Protein AF-A0A2G6HCJ6-F1 (afdb_monomer)

Structure (mmCIF, N/CA/C/O backbone):
data_AF-A0A2G6HCJ6-F1
#
_entry.id   AF-A0A2G6HCJ6-F1
#
loop_
_atom_site.group_PDB
_atom_site.id
_atom_site.type_symbol
_atom_site.label_atom_id
_atom_site.label_alt_id
_atom_site.label_comp_id
_atom_site.label_asym_id
_atom_site.label_entity_id
_atom_site.label_seq_id
_atom_site.pdbx_PDB_ins_code
_atom_site.Cartn_x
_atom_site.Cartn_y
_atom_site.Cartn_z
_atom_site.occupancy
_atom_site.B_iso_or_equiv
_atom_site.auth_seq_id
_atom_site.auth_comp_id
_atom_site.auth_asym_id
_atom_site.auth_atom_id
_atom_site.pdbx_PDB_model_num
ATOM 1 N N . MET A 1 1 ? -2.859 25.748 -19.814 1.00 41.84 1 MET A N 1
ATOM 2 C CA . MET A 1 1 ? -3.243 24.633 -20.708 1.00 41.84 1 MET A CA 1
ATOM 3 C C . MET A 1 1 ? -2.342 23.456 -20.369 1.00 41.84 1 MET A C 1
ATOM 5 O O . MET A 1 1 ? -1.152 23.548 -20.615 1.00 41.84 1 MET A O 1
ATOM 9 N N . SER A 1 2 ? -2.864 22.440 -19.676 1.00 38.97 2 SER A N 1
ATOM 10 C CA . SER A 1 2 ? -2.071 21.334 -19.119 1.00 38.97 2 SER A CA 1
ATOM 11 C C . SER A 1 2 ? -2.512 20.029 -19.777 1.00 38.97 2 SER A C 1
ATOM 13 O O . SER A 1 2 ? -3.641 19.579 -19.578 1.00 38.97 2 SER A O 1
ATOM 15 N N . THR A 1 3 ? -1.658 19.479 -20.637 1.00 40.84 3 THR A N 1
ATOM 16 C CA . THR A 1 3 ? -1.938 18.277 -21.428 1.00 40.84 3 THR A CA 1
ATOM 17 C C . THR A 1 3 ? -1.788 17.041 -20.545 1.00 40.84 3 THR A C 1
ATOM 19 O O . THR A 1 3 ? -0.680 16.650 -20.192 1.00 40.84 3 THR A O 1
ATOM 22 N N . ARG A 1 4 ? -2.911 16.408 -20.188 1.00 44.50 4 ARG A N 1
ATOM 23 C CA . ARG A 1 4 ? -2.920 15.058 -19.610 1.00 44.50 4 ARG A CA 1
ATOM 24 C C . ARG A 1 4 ? -2.730 14.047 -20.738 1.00 44.50 4 ARG A C 1
ATOM 26 O O . ARG A 1 4 ? -3.636 13.848 -21.540 1.00 44.50 4 ARG A O 1
ATOM 33 N N . ILE A 1 5 ? -1.563 13.412 -20.790 1.00 47.22 5 ILE A N 1
ATOM 34 C CA . ILE A 1 5 ? -1.310 12.273 -21.678 1.00 47.22 5 ILE A CA 1
ATOM 35 C C . ILE A 1 5 ? -1.944 11.039 -21.032 1.00 47.22 5 ILE A C 1
ATOM 37 O O . ILE A 1 5 ? -1.495 10.551 -19.996 1.00 47.22 5 ILE A O 1
ATOM 41 N N . GLY A 1 6 ? -3.052 10.593 -21.620 1.00 42.75 6 GLY A N 1
ATOM 42 C CA . GLY A 1 6 ? -3.755 9.378 -21.243 1.00 42.75 6 GLY A CA 1
ATOM 43 C C . GLY A 1 6 ? -3.097 8.127 -21.827 1.00 42.75 6 GLY A C 1
ATOM 44 O O . GLY A 1 6 ? -2.847 8.057 -23.021 1.00 42.75 6 GLY A O 1
ATOM 45 N N . GLN A 1 7 ? -2.874 7.162 -20.935 1.00 44.69 7 GLN A N 1
ATOM 46 C CA . GLN A 1 7 ? -2.924 5.703 -21.093 1.00 44.69 7 GLN A CA 1
ATOM 47 C C . GLN A 1 7 ? -2.285 5.008 -22.309 1.00 44.69 7 GLN A C 1
ATOM 49 O O . GLN A 1 7 ? -2.772 5.076 -23.430 1.00 44.69 7 GLN A O 1
ATOM 54 N N . ALA A 1 8 ? -1.369 4.091 -21.988 1.00 35.66 8 ALA A N 1
ATOM 55 C CA . ALA A 1 8 ? -1.298 2.774 -22.614 1.00 35.66 8 ALA A CA 1
ATOM 56 C C . ALA A 1 8 ? -0.875 1.752 -21.543 1.00 35.66 8 ALA A C 1
ATOM 58 O O . ALA A 1 8 ? 0.294 1.681 -21.175 1.00 35.66 8 ALA A O 1
ATOM 59 N N . ILE A 1 9 ? -1.825 0.989 -20.990 1.00 49.12 9 ILE A N 1
ATOM 60 C CA . ILE A 1 9 ? -1.510 -0.152 -20.117 1.00 49.12 9 ILE A CA 1
ATOM 61 C C . ILE A 1 9 ? -1.734 -1.421 -20.935 1.00 49.12 9 ILE A C 1
ATOM 63 O O . ILE A 1 9 ? -2.826 -1.990 -20.952 1.00 49.12 9 ILE A O 1
ATOM 67 N N . SER A 1 10 ? -0.689 -1.854 -21.634 1.00 37.56 10 SER A N 1
ATOM 68 C CA . SER A 1 10 ? -0.650 -3.161 -22.286 1.00 37.56 10 SER A CA 1
ATOM 69 C C . SER A 1 10 ? -0.659 -4.251 -21.215 1.00 37.56 10 SER A C 1
ATOM 71 O O . SER A 1 10 ? 0.345 -4.499 -20.552 1.00 37.56 10 SER A O 1
ATOM 73 N N . ARG A 1 11 ? -1.805 -4.911 -21.019 1.00 44.88 11 ARG A N 1
ATOM 74 C CA . ARG A 1 11 ? -1.889 -6.151 -20.236 1.00 44.88 11 ARG A CA 1
ATOM 75 C C . ARG A 1 11 ? -1.466 -7.322 -21.119 1.00 44.88 11 ARG A C 1
ATOM 77 O O . ARG A 1 11 ? -2.311 -7.964 -21.733 1.00 44.88 11 ARG A O 1
ATOM 84 N N . THR A 1 12 ? -0.175 -7.626 -21.173 1.00 43.38 12 THR A N 1
ATOM 85 C CA . THR A 1 12 ? 0.288 -8.923 -21.686 1.00 43.38 12 THR A CA 1
ATOM 86 C C . THR A 1 12 ? 0.230 -9.948 -20.561 1.00 43.38 12 THR A C 1
ATOM 88 O O . THR A 1 12 ? 0.986 -9.891 -19.590 1.00 43.38 12 THR A O 1
ATOM 91 N N . ARG A 1 13 ? -0.726 -10.871 -20.679 1.00 44.88 13 ARG A N 1
ATOM 92 C CA . ARG A 1 13 ? -0.821 -12.074 -19.856 1.00 44.88 13 ARG A CA 1
ATOM 93 C C . ARG A 1 13 ? 0.102 -13.130 -20.474 1.00 44.88 13 ARG A C 1
ATOM 95 O O . ARG A 1 13 ? -0.283 -13.726 -21.472 1.00 44.88 13 ARG A O 1
ATOM 102 N N . SER A 1 14 ? 1.295 -13.328 -19.916 1.00 43.66 14 SER A N 1
ATOM 103 C CA . SER A 1 14 ? 2.222 -14.394 -20.329 1.00 43.66 14 SER A CA 1
ATOM 104 C C . SER A 1 14 ? 2.316 -15.443 -19.237 1.00 43.66 14 SER A C 1
ATOM 106 O O . SER A 1 14 ? 3.090 -15.312 -18.299 1.00 43.66 14 SER A O 1
ATOM 108 N N . ASP A 1 15 ? 1.510 -16.487 -19.372 1.00 55.56 15 ASP A N 1
ATOM 109 C CA . ASP A 1 15 ? 1.781 -17.775 -18.739 1.00 55.56 15 ASP A CA 1
ATOM 110 C C . ASP A 1 15 ? 3.175 -18.252 -19.215 1.00 55.56 15 ASP A C 1
ATOM 112 O O . ASP A 1 15 ? 3.452 -18.153 -20.409 1.00 55.56 15 ASP A O 1
ATOM 116 N N . SER A 1 16 ? 4.054 -18.698 -18.304 1.00 50.25 16 SER A N 1
ATOM 117 C CA . SER A 1 16 ? 5.521 -18.916 -18.446 1.00 50.25 16 SER A CA 1
ATOM 118 C C . SER A 1 16 ? 6.433 -17.662 -18.367 1.00 50.25 16 SER A C 1
ATOM 120 O O . SER A 1 16 ? 6.375 -16.752 -19.186 1.00 50.25 16 SER A O 1
ATOM 122 N N . GLY A 1 17 ? 7.313 -17.617 -17.351 1.00 43.72 17 GLY A N 1
ATOM 123 C CA . GLY A 1 17 ? 8.387 -16.613 -17.238 1.00 43.72 17 GLY A CA 1
ATOM 124 C C . GLY A 1 17 ? 7.950 -15.194 -16.843 1.00 43.72 17 GLY A C 1
ATOM 125 O O . GLY A 1 17 ? 8.363 -14.223 -17.475 1.00 43.72 17 GLY A O 1
ATOM 126 N N . TYR A 1 18 ? 7.127 -15.033 -15.802 1.00 47.31 18 TYR A N 1
ATOM 127 C CA . TYR A 1 18 ? 6.679 -13.704 -15.366 1.00 47.31 18 TYR A CA 1
ATOM 128 C C . TYR A 1 18 ? 7.836 -12.864 -14.801 1.00 47.31 18 TYR A C 1
ATOM 130 O O . TYR A 1 18 ? 8.205 -12.978 -13.632 1.00 47.31 18 TYR A O 1
ATOM 138 N N . ARG A 1 19 ? 8.371 -11.960 -15.629 1.00 56.25 19 ARG A N 1
ATOM 139 C CA . ARG A 1 19 ? 9.194 -10.836 -15.177 1.00 56.25 19 ARG A CA 1
ATOM 140 C C . ARG A 1 19 ? 8.303 -9.91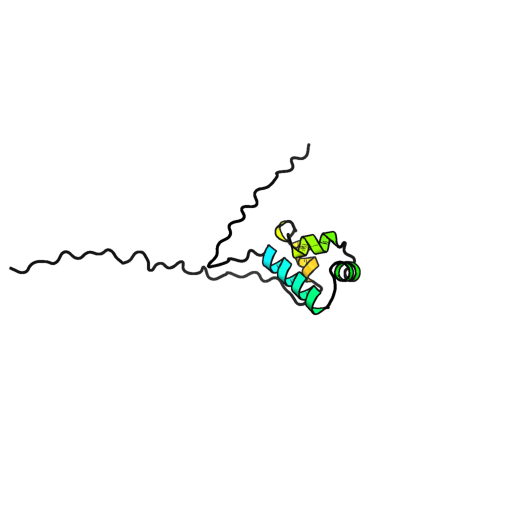2 -14.352 1.00 56.25 19 ARG A C 1
ATOM 142 O O . ARG A 1 19 ? 7.533 -9.128 -14.902 1.00 56.25 19 ARG A O 1
ATOM 149 N N . LEU A 1 20 ? 8.372 -10.043 -13.033 1.00 59.75 20 LEU A N 1
ATOM 150 C CA . LEU A 1 20 ? 7.696 -9.131 -12.122 1.00 59.75 20 LEU A CA 1
ATOM 151 C C . LEU A 1 20 ? 8.306 -7.741 -12.309 1.00 59.75 20 LEU A C 1
ATOM 153 O O . LEU A 1 20 ? 9.524 -7.573 -12.245 1.00 59.75 20 LEU A O 1
ATOM 157 N N . VAL A 1 21 ? 7.467 -6.753 -12.612 1.00 76.69 21 VAL A N 1
ATOM 158 C CA . VAL A 1 21 ? 7.929 -5.369 -12.713 1.00 76.69 21 VAL A CA 1
ATOM 159 C C . VAL A 1 21 ? 7.993 -4.815 -11.290 1.00 76.69 21 VAL A C 1
ATOM 161 O O . VAL A 1 21 ? 7.117 -5.103 -10.475 1.00 76.69 21 VAL A O 1
ATOM 164 N N . LEU A 1 22 ? 9.016 -4.012 -10.990 1.00 82.75 22 LEU A N 1
ATOM 165 C CA . LEU A 1 22 ? 9.261 -3.410 -9.672 1.00 82.75 22 LEU A CA 1
ATOM 166 C C . LEU A 1 22 ? 7.989 -2.872 -8.959 1.00 82.75 22 LEU A C 1
ATOM 168 O O . LEU A 1 22 ? 7.833 -3.139 -7.766 1.00 82.75 22 LEU A O 1
ATOM 172 N N . PRO A 1 23 ? 7.032 -2.199 -9.637 1.00 86.56 23 PRO A N 1
ATOM 173 C CA . PRO A 1 23 ? 5.760 -1.799 -9.032 1.00 86.56 23 PRO A CA 1
ATOM 174 C C . PRO A 1 23 ? 4.960 -2.931 -8.375 1.00 86.56 23 PRO A C 1
ATOM 176 O O . PRO A 1 23 ? 4.404 -2.754 -7.290 1.00 86.56 23 PRO A O 1
ATOM 179 N N . ASP A 1 24 ? 4.914 -4.106 -9.000 1.00 86.19 24 ASP A N 1
ATOM 180 C CA . ASP A 1 24 ? 4.159 -5.247 -8.482 1.00 86.19 24 ASP A CA 1
ATOM 181 C C . ASP A 1 24 ? 4.824 -5.828 -7.228 1.00 86.19 24 ASP A C 1
ATOM 183 O O . ASP A 1 24 ? 4.153 -6.320 -6.318 1.00 86.19 24 ASP A O 1
ATOM 187 N N . GLU A 1 25 ? 6.158 -5.790 -7.171 1.00 89.12 25 GLU A N 1
ATOM 188 C CA . GLU A 1 25 ? 6.931 -6.218 -6.004 1.00 89.12 25 GLU A CA 1
ATOM 189 C C . GLU A 1 25 ? 6.739 -5.273 -4.820 1.00 89.12 25 GLU A C 1
ATOM 191 O O . GLU A 1 25 ? 6.490 -5.744 -3.710 1.00 89.12 25 GLU A O 1
ATOM 196 N N . ILE A 1 26 ? 6.733 -3.960 -5.062 1.00 90.62 26 ILE A N 1
ATOM 197 C CA . ILE A 1 26 ? 6.433 -2.951 -4.036 1.00 90.62 26 ILE A CA 1
ATOM 198 C C . ILE A 1 26 ? 5.030 -3.176 -3.460 1.00 90.62 26 ILE A C 1
ATOM 200 O O . ILE A 1 26 ? 4.861 -3.280 -2.241 1.00 90.62 26 ILE A O 1
ATOM 204 N N . GLY A 1 27 ? 4.021 -3.322 -4.326 1.00 92.81 27 GLY A N 1
ATOM 205 C CA . GLY A 1 27 ? 2.646 -3.564 -3.890 1.00 92.81 27 GLY A CA 1
ATOM 206 C C . GLY A 1 27 ? 2.501 -4.865 -3.095 1.00 92.81 27 GLY A C 1
ATOM 207 O O . GLY A 1 27 ? 1.762 -4.918 -2.106 1.00 92.81 27 GLY A O 1
ATOM 208 N N . ARG A 1 28 ? 3.248 -5.915 -3.469 1.00 92.19 28 ARG A N 1
ATOM 209 C CA . ARG A 1 28 ? 3.323 -7.166 -2.700 1.00 92.19 28 ARG A CA 1
ATOM 210 C C . ARG A 1 28 ? 3.990 -6.979 -1.342 1.00 92.19 28 ARG A C 1
ATOM 212 O O . ARG A 1 28 ? 3.431 -7.466 -0.362 1.00 92.19 28 ARG A O 1
ATOM 219 N N . ALA A 1 29 ? 5.121 -6.281 -1.265 1.00 93.12 29 ALA A N 1
ATOM 220 C CA . ALA A 1 29 ? 5.839 -6.039 -0.015 1.00 93.12 29 ALA A CA 1
ATOM 221 C C . ALA A 1 29 ? 4.961 -5.294 1.003 1.00 93.12 29 ALA A C 1
ATOM 223 O O . ALA A 1 29 ? 4.812 -5.729 2.146 1.00 93.12 29 ALA A O 1
ATOM 224 N N . LEU A 1 30 ? 4.280 -4.228 0.575 1.00 93.50 30 LEU A N 1
ATOM 225 C CA . LEU A 1 30 ? 3.395 -3.452 1.449 1.00 93.50 30 LEU A CA 1
ATOM 226 C C . LEU A 1 30 ? 2.166 -4.252 1.892 1.00 93.50 30 LEU A C 1
ATOM 228 O O . LEU A 1 30 ? 1.800 -4.232 3.069 1.00 93.50 30 LEU A O 1
ATOM 232 N N . ARG A 1 31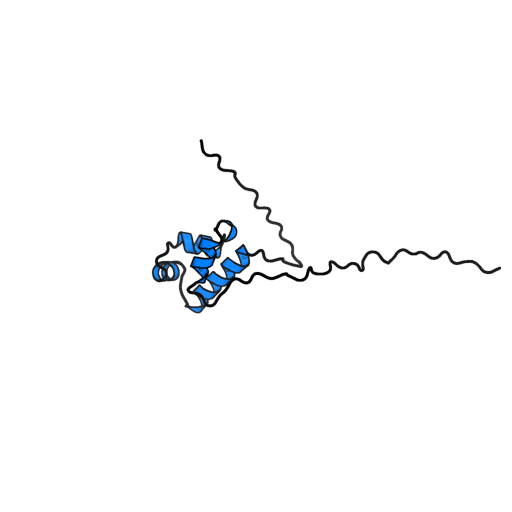 ? 1.568 -5.029 0.981 1.00 95.00 31 ARG A N 1
ATOM 233 C CA . ARG A 1 31 ? 0.457 -5.926 1.319 1.00 95.00 31 ARG A CA 1
ATOM 234 C C . ARG A 1 31 ? 0.889 -7.020 2.295 1.00 95.00 31 ARG A C 1
ATOM 236 O O . ARG A 1 31 ? 0.122 -7.368 3.191 1.00 95.00 31 ARG A O 1
ATOM 243 N N . ALA A 1 32 ? 2.093 -7.565 2.127 1.00 95.12 32 ALA A N 1
ATOM 244 C CA . ALA A 1 32 ? 2.666 -8.548 3.039 1.00 95.12 32 ALA A CA 1
ATOM 245 C C . ALA A 1 32 ? 2.887 -7.937 4.426 1.00 95.12 32 ALA A C 1
ATOM 247 O O . ALA A 1 32 ? 2.436 -8.517 5.408 1.00 95.12 32 ALA A O 1
ATOM 248 N N . HIS A 1 33 ? 3.473 -6.738 4.509 1.00 95.50 33 HIS A N 1
ATOM 249 C CA . HIS A 1 33 ? 3.658 -6.031 5.778 1.00 95.50 33 HIS A CA 1
ATOM 250 C C . HIS A 1 33 ? 2.332 -5.811 6.512 1.00 95.50 33 HIS A C 1
ATOM 252 O O . HIS A 1 33 ? 2.199 -6.163 7.681 1.00 95.50 33 HIS A O 1
ATOM 258 N N . ARG A 1 34 ? 1.316 -5.295 5.814 1.00 96.19 34 ARG A N 1
ATOM 259 C CA . ARG A 1 34 ? -0.007 -5.089 6.407 1.00 96.19 34 ARG A CA 1
ATOM 260 C C . ARG A 1 34 ? -0.620 -6.395 6.921 1.00 96.19 34 ARG A C 1
ATOM 262 O O . ARG A 1 34 ? -1.172 -6.418 8.018 1.00 96.19 34 ARG A O 1
ATOM 269 N N . ARG A 1 35 ? -0.525 -7.476 6.139 1.00 96.12 35 ARG A N 1
ATOM 270 C CA . ARG A 1 35 ? -1.035 -8.802 6.526 1.00 96.12 35 ARG A CA 1
ATOM 271 C C . ARG A 1 35 ? -0.294 -9.384 7.729 1.00 96.12 35 ARG A C 1
ATOM 273 O O . ARG A 1 35 ? -0.949 -9.971 8.579 1.00 96.12 35 ARG A O 1
ATOM 280 N N . LEU A 1 36 ? 1.022 -9.187 7.828 1.00 95.75 36 LEU A N 1
ATOM 281 C CA . LEU A 1 36 ? 1.817 -9.595 8.994 1.00 95.75 36 LEU A CA 1
ATOM 282 C C . LEU A 1 36 ? 1.350 -8.907 10.282 1.00 95.75 36 LEU A C 1
ATOM 284 O O . LEU A 1 36 ? 1.389 -9.510 11.346 1.00 95.75 36 LEU A O 1
ATOM 288 N N . LEU A 1 37 ? 0.872 -7.666 10.180 1.00 95.31 37 LEU A N 1
ATOM 289 C CA . LEU A 1 37 ? 0.310 -6.922 11.309 1.00 95.31 37 LEU A CA 1
ATOM 290 C C . LEU A 1 37 ? -1.161 -7.268 11.602 1.00 95.31 37 LEU A C 1
ATOM 292 O O . LEU A 1 37 ? -1.715 -6.746 12.564 1.00 95.31 37 LEU A O 1
ATOM 296 N N . GLY A 1 38 ? -1.810 -8.093 10.772 1.00 97.31 38 GLY A N 1
ATOM 297 C CA . GLY A 1 38 ? -3.230 -8.428 10.914 1.00 97.31 38 GLY A CA 1
ATOM 298 C C . GLY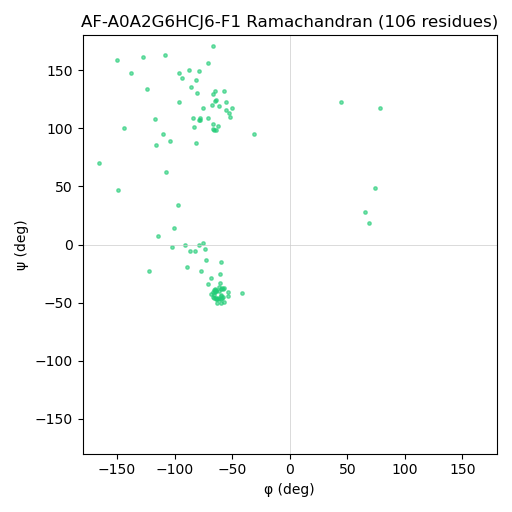 A 1 38 ? -4.190 -7.267 10.632 1.00 97.31 38 GLY A C 1
ATOM 299 O O . GLY A 1 38 ? -5.342 -7.332 11.043 1.00 97.31 38 GLY A O 1
ATOM 300 N N . LEU A 1 39 ? -3.740 -6.211 9.944 1.00 97.00 39 LEU A N 1
ATOM 301 C CA . LEU A 1 39 ? -4.522 -4.984 9.762 1.00 97.00 39 LEU A CA 1
ATOM 302 C C . LEU A 1 39 ? -5.329 -4.984 8.454 1.00 97.00 39 LEU A C 1
ATOM 304 O O . LEU A 1 39 ? -4.860 -5.407 7.385 1.00 97.00 39 LEU A O 1
ATOM 308 N N . SER A 1 40 ? -6.534 -4.423 8.505 1.00 96.44 40 SER A N 1
ATOM 309 C CA . SER A 1 40 ? -7.265 -3.965 7.321 1.00 96.44 40 SER A CA 1
ATOM 310 C C . SER A 1 40 ? -6.550 -2.775 6.663 1.00 96.44 40 SER A C 1
ATOM 312 O O . SER A 1 40 ? -5.574 -2.231 7.187 1.00 96.44 40 SER A O 1
ATOM 314 N N . ARG A 1 41 ? -6.993 -2.368 5.466 1.00 95.62 41 ARG A N 1
ATOM 315 C CA . ARG A 1 41 ? -6.391 -1.211 4.779 1.00 95.62 41 ARG A CA 1
ATOM 316 C C . ARG A 1 41 ? -6.633 0.093 5.527 1.00 95.62 41 ARG A C 1
ATOM 318 O O . ARG A 1 41 ? -5.713 0.898 5.595 1.00 95.62 41 ARG A O 1
ATOM 325 N N . ASP A 1 42 ? -7.825 0.265 6.089 1.00 97.25 42 ASP A N 1
ATOM 326 C CA . ASP A 1 42 ? -8.195 1.466 6.837 1.00 97.25 42 ASP A CA 1
ATOM 327 C C 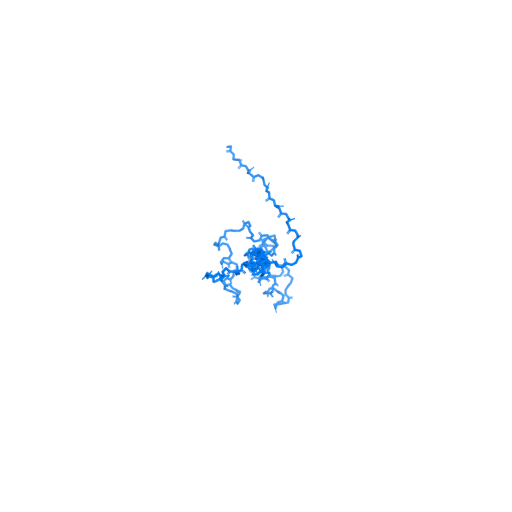. ASP A 1 42 ? -7.383 1.580 8.128 1.00 97.25 42 ASP A C 1
ATOM 329 O O . ASP A 1 42 ? -6.795 2.624 8.400 1.00 97.25 42 ASP A O 1
ATOM 333 N N . GLU A 1 43 ? -7.241 0.485 8.877 1.00 97.50 43 GLU A N 1
ATOM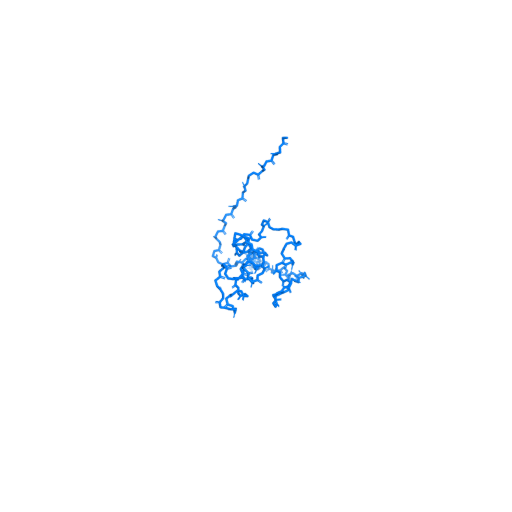 334 C CA . GLU A 1 43 ? -6.421 0.461 10.096 1.00 97.50 43 GLU A CA 1
ATOM 335 C C . GLU A 1 43 ? -4.938 0.687 9.791 1.00 97.50 43 GLU A C 1
ATOM 337 O O . GLU A 1 43 ? -4.246 1.406 10.513 1.00 97.50 43 GLU A O 1
ATOM 342 N N . TYR A 1 44 ? -4.437 0.101 8.701 1.00 96.62 44 TYR A N 1
ATOM 343 C CA . TYR A 1 44 ? -3.062 0.313 8.259 1.00 96.62 44 TYR A CA 1
ATOM 344 C C . TYR A 1 44 ? -2.816 1.765 7.833 1.00 96.62 44 TYR A C 1
ATOM 346 O O . TYR A 1 44 ? -1.779 2.330 8.175 1.00 96.62 44 TYR A O 1
ATOM 354 N N . ALA A 1 45 ? -3.773 2.380 7.132 1.00 96.12 45 ALA A N 1
ATOM 355 C CA . ALA A 1 45 ? -3.725 3.786 6.748 1.00 96.12 45 ALA A CA 1
ATOM 356 C C . ALA A 1 45 ? -3.736 4.698 7.985 1.00 96.12 45 ALA A C 1
ATOM 358 O O . ALA A 1 45 ? -2.836 5.525 8.142 1.00 96.12 45 ALA A O 1
ATOM 359 N N . ALA A 1 46 ? -4.674 4.476 8.910 1.00 96.75 46 ALA A N 1
ATOM 360 C CA . ALA A 1 46 ? -4.786 5.227 10.158 1.00 96.75 46 ALA A CA 1
ATOM 361 C C . ALA A 1 46 ? -3.505 5.134 11.000 1.00 96.75 46 ALA A C 1
ATOM 363 O O . ALA A 1 46 ? -2.976 6.153 11.441 1.00 96.75 46 ALA 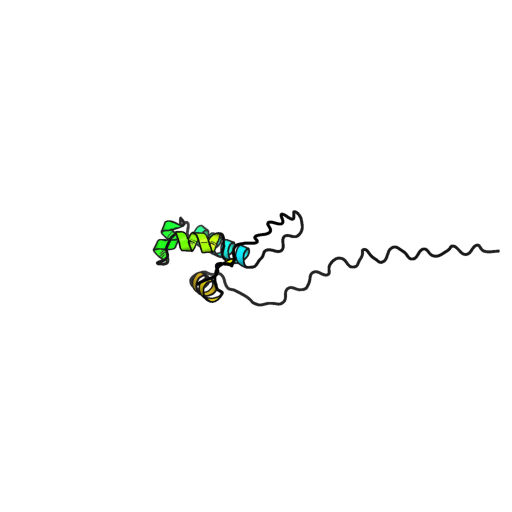A O 1
ATOM 364 N N . ARG A 1 47 ? -2.936 3.929 11.145 1.00 95.00 47 ARG A N 1
ATOM 365 C CA . ARG A 1 47 ? -1.679 3.705 11.878 1.00 95.00 47 ARG A CA 1
ATOM 366 C C . ARG A 1 47 ? -0.487 4.459 11.280 1.00 95.00 47 ARG A C 1
ATOM 368 O O . ARG A 1 47 ? 0.484 4.722 11.983 1.00 95.00 47 ARG A O 1
ATOM 375 N N . ARG A 1 48 ? -0.537 4.773 9.986 1.00 92.25 48 ARG A N 1
ATOM 376 C CA . ARG A 1 48 ? 0.540 5.438 9.239 1.00 92.25 48 ARG A CA 1
ATOM 377 C C . ARG A 1 48 ? 0.271 6.925 8.997 1.00 92.25 48 ARG A C 1
ATOM 379 O O . ARG A 1 48 ? 1.120 7.586 8.411 1.00 92.25 48 ARG A O 1
ATOM 386 N N . GLY A 1 49 ? -0.882 7.448 9.425 1.00 94.38 49 GLY A N 1
ATOM 387 C CA . GLY A 1 49 ? -1.299 8.818 9.115 1.00 94.38 49 GLY A CA 1
ATOM 388 C C . GLY A 1 49 ? -1.565 9.041 7.622 1.00 94.38 49 GLY A C 1
ATOM 389 O O . GLY A 1 49 ? -1.367 10.140 7.112 1.00 94.38 49 GLY A O 1
ATOM 390 N N . TRP A 1 50 ? -1.960 7.993 6.898 1.00 94.62 50 TRP A N 1
ATOM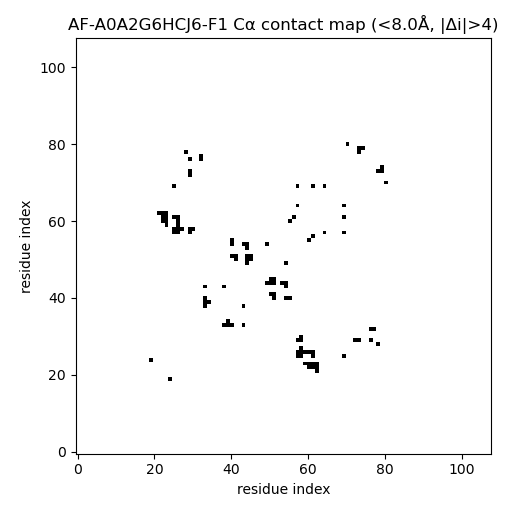 391 C CA . TRP A 1 50 ? -2.225 8.030 5.461 1.00 94.62 50 TRP A CA 1
ATOM 392 C C . TRP A 1 50 ? -3.719 7.926 5.168 1.00 94.62 50 TRP A C 1
ATOM 394 O O . TRP A 1 50 ? -4.503 7.466 5.995 1.00 94.62 50 TRP A O 1
ATOM 404 N N . SER A 1 51 ? -4.116 8.295 3.950 1.00 95.25 51 SER A N 1
ATOM 405 C CA . SER A 1 51 ? -5.457 7.989 3.455 1.00 95.25 51 SER A CA 1
ATOM 406 C C . SER A 1 51 ? -5.544 6.534 2.980 1.00 95.25 51 SER A C 1
ATOM 408 O O . SER A 1 51 ? -4.581 5.970 2.453 1.00 95.25 51 SER A O 1
ATOM 410 N N . THR A 1 52 ? -6.721 5.916 3.093 1.00 95.69 52 THR A N 1
ATOM 411 C CA . THR A 1 52 ? -6.948 4.566 2.551 1.00 95.69 52 THR A CA 1
ATOM 412 C C . THR A 1 52 ? -6.717 4.516 1.041 1.00 95.69 52 THR A C 1
ATOM 414 O O . THR A 1 52 ? -6.140 3.555 0.533 1.00 95.69 52 THR A O 1
ATOM 417 N N . ALA A 1 53 ? -7.114 5.567 0.315 1.00 93.56 53 ALA A N 1
ATOM 418 C CA . ALA A 1 53 ? -6.885 5.678 -1.125 1.00 93.56 53 ALA A CA 1
ATOM 419 C C . ALA A 1 53 ? -5.390 5.590 -1.472 1.00 93.56 53 ALA A C 1
ATOM 421 O O . ALA A 1 53 ? -5.018 4.925 -2.440 1.00 93.56 53 ALA A O 1
ATOM 422 N N . TRP A 1 54 ? -4.531 6.186 -0.641 1.00 91.94 54 TRP A N 1
ATOM 423 C CA . TRP A 1 54 ? -3.086 6.094 -0.797 1.00 91.94 54 TRP A CA 1
ATOM 424 C C . TRP A 1 54 ? -2.561 4.671 -0.588 1.00 91.94 54 TRP A C 1
ATOM 426 O O . TRP A 1 54 ? -1.788 4.170 -1.401 1.00 91.94 54 TRP A O 1
ATOM 436 N N . VAL A 1 55 ? -3.046 3.966 0.439 1.00 93.62 55 VAL A N 1
ATOM 437 C CA . VAL A 1 55 ? -2.700 2.550 0.666 1.00 93.62 55 VAL A CA 1
ATOM 438 C C . VAL A 1 55 ? -3.145 1.674 -0.507 1.00 93.62 55 VAL A C 1
ATOM 440 O O . VAL A 1 55 ? -2.410 0.783 -0.928 1.00 93.62 55 VAL A O 1
ATOM 443 N N . VAL A 1 56 ? -4.326 1.930 -1.073 1.00 93.62 56 VAL A N 1
ATOM 444 C CA . VAL A 1 56 ? -4.804 1.211 -2.262 1.00 93.62 56 VAL A CA 1
ATOM 445 C C . VAL A 1 56 ? -3.895 1.479 -3.460 1.00 93.62 56 VAL A C 1
ATOM 447 O O . VAL A 1 56 ? -3.493 0.520 -4.122 1.00 93.62 56 VAL A O 1
ATOM 450 N N . ALA A 1 57 ? -3.528 2.736 -3.719 1.00 90.12 57 ALA A N 1
ATOM 451 C CA . ALA A 1 57 ? -2.611 3.094 -4.800 1.00 90.12 57 ALA A CA 1
ATOM 452 C C . ALA A 1 57 ? -1.252 2.394 -4.641 1.00 90.12 57 ALA A C 1
ATOM 454 O O . ALA A 1 57 ? -0.781 1.756 -5.578 1.00 90.12 57 ALA A O 1
ATOM 455 N N . LEU A 1 58 ? -0.686 2.401 -3.434 1.00 89.69 58 LEU A N 1
ATOM 456 C CA . LEU A 1 58 ? 0.552 1.694 -3.102 1.00 89.69 58 LEU A CA 1
ATOM 457 C C . LEU A 1 58 ? 0.455 0.176 -3.322 1.00 89.69 58 LEU A C 1
ATOM 459 O O . LEU A 1 58 ? 1.371 -0.436 -3.863 1.00 89.69 58 LEU A O 1
ATOM 463 N N . GLU A 1 59 ? -0.650 -0.454 -2.918 1.00 91.56 59 GLU A N 1
ATOM 464 C CA . GLU A 1 59 ? -0.813 -1.906 -3.042 1.00 91.56 59 GLU A CA 1
ATOM 465 C C . GLU A 1 59 ? -1.155 -2.385 -4.458 1.00 91.56 59 GLU A C 1
ATOM 467 O O . GLU A 1 59 ? -0.996 -3.577 -4.735 1.00 91.56 59 GLU A O 1
ATOM 472 N N . THR A 1 60 ? -1.711 -1.528 -5.316 1.00 87.75 60 THR A N 1
ATOM 473 C CA . THR A 1 60 ? -2.298 -1.947 -6.605 1.00 87.75 60 THR A CA 1
ATOM 474 C C . THR A 1 60 ? -1.689 -1.266 -7.820 1.00 87.75 60 THR A C 1
ATOM 476 O O . THR A 1 60 ? -1.775 -1.815 -8.914 1.00 87.75 60 THR A O 1
ATOM 479 N N . ASN A 1 61 ? -1.083 -0.093 -7.647 1.00 84.50 61 ASN A N 1
ATOM 480 C CA . ASN A 1 61 ? -0.602 0.739 -8.740 1.00 84.50 61 ASN A CA 1
ATOM 481 C C . ASN A 1 61 ? 0.633 1.562 -8.337 1.00 84.50 61 ASN A C 1
ATOM 483 O O . ASN A 1 61 ? 0.719 2.760 -8.609 1.00 84.50 61 ASN A O 1
ATOM 487 N N . ALA A 1 62 ? 1.615 0.912 -7.705 1.00 82.88 62 ALA A N 1
ATOM 488 C CA . ALA A 1 62 ? 2.853 1.570 -7.283 1.00 82.88 62 ALA A CA 1
ATOM 489 C C . ALA A 1 62 ? 3.652 2.182 -8.454 1.00 82.88 62 ALA A C 1
ATOM 491 O O . ALA A 1 62 ? 4.532 3.001 -8.232 1.00 82.88 62 ALA A O 1
ATOM 492 N N . GLY A 1 63 ? 3.345 1.815 -9.704 1.00 81.88 63 GLY A N 1
ATOM 493 C CA . GLY A 1 63 ? 4.036 2.310 -10.898 1.00 81.88 63 GLY A CA 1
ATOM 494 C C . GLY A 1 63 ? 3.706 3.759 -11.253 1.00 81.88 63 GLY A C 1
ATOM 495 O O . GLY A 1 63 ? 4.405 4.347 -12.068 1.00 81.88 63 GLY A O 1
ATOM 496 N N . GLN A 1 64 ? 2.666 4.333 -10.645 1.00 83.50 64 GLN A N 1
ATOM 497 C CA . GLN A 1 64 ? 2.341 5.758 -10.765 1.00 83.50 64 GLN A CA 1
ATOM 498 C C . GLN A 1 64 ? 2.998 6.610 -9.673 1.00 83.50 64 GLN A C 1
ATOM 500 O O . GLN A 1 64 ? 2.780 7.817 -9.631 1.00 83.50 64 GLN A O 1
ATOM 505 N N . LEU A 1 65 ? 3.761 5.986 -8.772 1.00 81.19 65 LEU A N 1
ATOM 506 C CA . LEU A 1 65 ? 4.403 6.660 -7.655 1.00 81.19 65 LEU A CA 1
ATOM 507 C C . LEU A 1 65 ? 5.846 7.006 -7.994 1.00 81.19 65 LEU A C 1
ATOM 509 O O . LEU A 1 65 ? 6.545 6.284 -8.706 1.00 81.19 65 LEU A O 1
ATOM 513 N N . THR A 1 66 ? 6.306 8.113 -7.436 1.00 88.00 66 THR A N 1
ATOM 514 C CA . THR A 1 66 ? 7.707 8.508 -7.488 1.00 88.00 66 THR A CA 1
ATOM 515 C C . THR A 1 66 ? 8.558 7.593 -6.607 1.00 88.00 66 THR A C 1
ATOM 517 O O . THR A 1 66 ? 8.090 7.012 -5.624 1.00 88.00 66 THR A O 1
ATOM 520 N N . LEU A 1 67 ? 9.856 7.499 -6.913 1.00 86.19 67 LEU A N 1
ATOM 521 C CA . LEU A 1 67 ? 10.800 6.743 -6.084 1.00 86.19 67 LEU A CA 1
ATOM 522 C C . LEU A 1 67 ? 10.812 7.240 -4.628 1.00 86.19 67 LEU A C 1
ATOM 524 O O . LEU A 1 67 ? 10.897 6.431 -3.709 1.00 86.19 67 LEU A O 1
ATOM 528 N N . VAL A 1 68 ? 10.679 8.552 -4.416 1.00 88.56 68 VAL A N 1
ATOM 529 C CA . VAL A 1 68 ? 10.637 9.168 -3.080 1.00 88.56 68 VAL A CA 1
ATOM 530 C C . VAL A 1 68 ? 9.436 8.661 -2.280 1.00 88.56 68 VAL A C 1
ATOM 532 O O . VAL A 1 68 ? 9.591 8.254 -1.131 1.00 88.56 68 VAL A O 1
ATOM 535 N N . GLU A 1 69 ? 8.253 8.619 -2.892 1.00 89.31 69 GLU A N 1
ATOM 536 C CA . GLU A 1 69 ? 7.033 8.108 -2.256 1.00 89.31 69 GLU A CA 1
ATOM 537 C C . GLU A 1 69 ? 7.142 6.618 -1.919 1.00 89.31 69 GLU A C 1
ATOM 539 O O . GLU A 1 69 ? 6.729 6.191 -0.840 1.00 89.31 69 GLU A O 1
ATOM 544 N N . VAL A 1 70 ? 7.744 5.827 -2.812 1.00 88.69 70 VAL A N 1
ATOM 545 C CA . VAL A 1 70 ? 7.999 4.402 -2.567 1.00 88.69 70 VAL A CA 1
ATOM 546 C C . VAL A 1 70 ? 8.973 4.213 -1.404 1.00 88.69 70 VAL A C 1
ATOM 548 O O . VAL A 1 70 ? 8.719 3.395 -0.520 1.00 88.69 70 VAL A O 1
ATOM 551 N N . MET A 1 71 ? 10.075 4.964 -1.374 1.00 90.50 71 MET A N 1
ATOM 552 C CA . MET A 1 71 ? 11.054 4.888 -0.288 1.00 90.50 71 MET A CA 1
ATOM 553 C C . MET A 1 71 ? 10.427 5.261 1.058 1.00 90.50 71 MET A C 1
ATOM 555 O O . MET A 1 71 ? 10.558 4.497 2.015 1.00 90.50 71 MET A O 1
ATOM 559 N N . ALA A 1 72 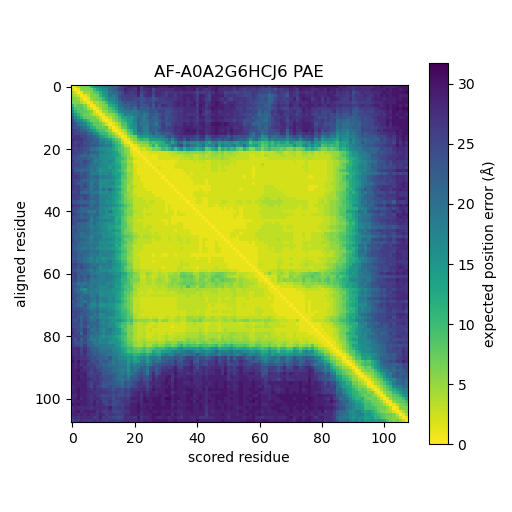? 9.673 6.362 1.111 1.00 90.31 72 ALA A N 1
ATOM 560 C CA . ALA A 1 72 ? 8.934 6.772 2.305 1.00 90.31 72 ALA A CA 1
ATOM 561 C C . ALA A 1 72 ? 7.924 5.698 2.748 1.00 90.31 72 ALA A C 1
ATOM 563 O O . ALA A 1 72 ? 7.751 5.426 3.938 1.00 90.31 72 ALA A O 1
ATOM 564 N N . ALA A 1 73 ? 7.276 5.018 1.796 1.00 90.44 73 ALA A N 1
ATOM 565 C CA . ALA A 1 73 ? 6.350 3.942 2.116 1.00 90.44 73 ALA A CA 1
ATOM 566 C C . ALA A 1 73 ? 7.041 2.696 2.704 1.00 90.44 73 ALA A C 1
ATOM 568 O O . ALA A 1 73 ? 6.430 1.976 3.499 1.00 90.44 73 ALA A O 1
ATOM 569 N N . LEU A 1 74 ? 8.300 2.437 2.351 1.00 92.19 74 LEU A N 1
ATOM 570 C CA . LEU A 1 74 ? 9.058 1.274 2.821 1.00 92.19 74 LEU A CA 1
ATOM 571 C C . LEU A 1 74 ? 9.820 1.516 4.129 1.00 92.19 74 LEU A C 1
ATOM 573 O O . LEU A 1 74 ? 10.135 0.546 4.816 1.00 92.19 74 LEU A O 1
ATOM 577 N N . GLU A 1 75 ? 10.070 2.771 4.503 1.00 91.00 75 GLU A N 1
ATOM 578 C CA . GLU A 1 75 ? 10.920 3.160 5.638 1.00 91.00 75 GLU A CA 1
ATOM 579 C C . GLU A 1 75 ? 10.526 2.487 6.963 1.00 91.00 75 GLU A C 1
ATOM 581 O O . GLU A 1 75 ? 11.362 1.923 7.668 1.00 91.00 75 GLU A O 1
ATOM 586 N N . SER A 1 76 ? 9.229 2.445 7.261 1.00 87.31 76 SER A N 1
ATOM 587 C CA . SER A 1 76 ? 8.671 1.807 8.463 1.00 87.31 76 SER A CA 1
ATOM 588 C C . SER A 1 76 ? 8.172 0.384 8.198 1.00 87.31 76 SER A C 1
ATOM 590 O O . SER A 1 76 ? 7.155 -0.056 8.738 1.00 87.31 76 SER A O 1
ATOM 592 N N . THR A 1 77 ? 8.851 -0.330 7.306 1.00 92.69 77 THR A N 1
ATOM 593 C CA . THR A 1 77 ? 8.620 -1.749 7.019 1.00 92.69 77 THR A CA 1
ATOM 594 C C . THR A 1 77 ? 9.948 -2.506 7.120 1.00 92.69 77 THR A C 1
ATOM 596 O O . THR A 1 77 ? 11.013 -1.886 7.039 1.00 92.69 77 THR A O 1
ATOM 599 N N . PRO A 1 78 ? 9.935 -3.840 7.268 1.00 92.44 78 PRO A N 1
ATOM 600 C CA . PRO A 1 78 ?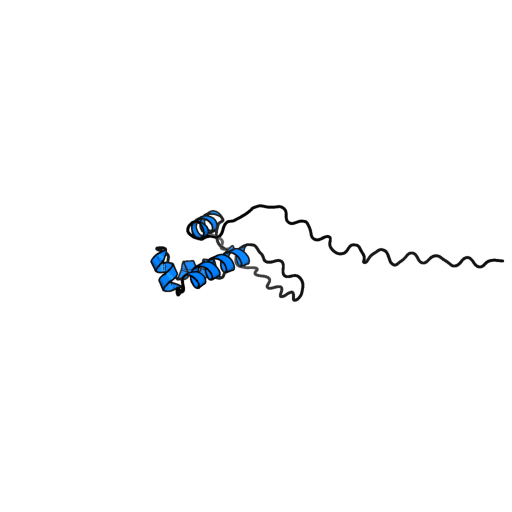 11.162 -4.636 7.211 1.00 92.44 78 PRO A CA 1
ATOM 601 C C . PRO A 1 78 ? 11.726 -4.776 5.784 1.00 92.44 78 PRO A C 1
ATOM 603 O O . PRO A 1 78 ? 12.789 -5.362 5.603 1.00 92.44 78 PRO A O 1
ATOM 606 N N . PHE A 1 79 ? 11.036 -4.262 4.763 1.00 92.00 79 PHE A N 1
ATOM 607 C CA . PHE A 1 79 ? 11.454 -4.369 3.368 1.00 92.00 79 PHE A CA 1
ATOM 608 C C . PHE A 1 79 ? 12.397 -3.224 2.976 1.00 92.00 79 PHE A C 1
ATOM 610 O O . PHE A 1 79 ? 12.338 -2.117 3.518 1.00 92.00 79 PHE A O 1
ATOM 617 N N . ARG A 1 80 ? 13.295 -3.495 2.025 1.00 89.25 80 ARG A N 1
ATOM 618 C CA . ARG A 1 80 ? 14.295 -2.548 1.515 1.00 89.25 80 ARG A CA 1
ATOM 619 C C . ARG A 1 80 ? 14.389 -2.668 -0.003 1.00 89.25 80 ARG A C 1
ATOM 621 O O . ARG A 1 80 ? 14.209 -3.757 -0.543 1.00 89.25 80 ARG A O 1
ATOM 628 N N . LEU A 1 81 ? 14.675 -1.553 -0.672 1.00 88.00 81 LEU A N 1
ATOM 629 C CA . LEU A 1 81 ? 15.014 -1.550 -2.093 1.00 88.00 81 LEU A CA 1
ATOM 630 C C . LEU A 1 81 ? 16.506 -1.814 -2.256 1.00 88.00 81 LEU A C 1
ATOM 632 O O . LEU A 1 81 ? 17.324 -1.206 -1.567 1.00 88.00 81 LEU A O 1
ATOM 636 N N . TYR A 1 82 ? 16.840 -2.677 -3.207 1.00 84.31 82 TYR A N 1
ATOM 637 C CA . TYR A 1 82 ? 18.210 -2.939 -3.619 1.00 84.31 82 TYR A CA 1
ATOM 638 C C . TYR A 1 82 ? 18.333 -2.687 -5.115 1.00 84.31 82 TYR A C 1
ATOM 640 O O . TYR A 1 82 ? 17.501 -3.142 -5.899 1.00 84.31 82 TYR A O 1
ATOM 648 N N . LEU A 1 83 ? 19.381 -1.965 -5.503 1.00 81.50 83 LEU A N 1
ATOM 649 C CA . LEU A 1 83 ? 19.772 -1.823 -6.897 1.00 81.50 83 LEU A CA 1
ATOM 650 C C . LEU A 1 83 ? 20.858 -2.857 -7.186 1.00 81.50 83 LEU A C 1
ATOM 652 O O . LEU A 1 83 ? 21.896 -2.870 -6.529 1.00 81.50 83 LEU A O 1
ATOM 656 N N . GLY A 1 84 ? 20.615 -3.717 -8.165 1.00 80.25 84 GLY A N 1
ATOM 657 C CA . GLY A 1 84 ? 21.571 -4.730 -8.589 1.00 80.25 84 GLY A CA 1
ATOM 658 C C . GLY A 1 84 ? 21.406 -5.046 -10.065 1.00 80.25 84 GLY A C 1
ATOM 659 O O . GLY A 1 84 ? 20.353 -4.800 -10.656 1.00 80.25 84 GLY A O 1
ATOM 660 N N . SER A 1 85 ? 22.454 -5.594 -10.670 1.00 76.88 85 SER A N 1
ATOM 661 C CA . SER A 1 85 ? 22.344 -6.215 -11.981 1.00 76.88 85 SER A CA 1
ATOM 662 C C . SER A 1 85 ? 21.652 -7.564 -11.815 1.00 76.88 85 SER A C 1
ATOM 664 O O . SER A 1 85 ? 22.161 -8.470 -11.156 1.00 76.88 85 SER A O 1
ATOM 666 N N . ALA A 1 86 ? 20.478 -7.717 -12.424 1.00 66.75 86 ALA A N 1
ATOM 667 C CA . ALA A 1 86 ? 19.985 -9.059 -12.687 1.00 66.75 86 ALA A CA 1
ATOM 668 C C . ALA A 1 86 ? 20.938 -9.684 -13.717 1.00 66.75 86 ALA A C 1
ATOM 670 O O . ALA A 1 86 ? 21.195 -9.035 -14.739 1.00 66.75 86 ALA A O 1
ATOM 671 N N . PRO A 1 87 ? 21.473 -10.900 -13.495 1.00 59.97 87 PRO A N 1
ATOM 672 C CA . PRO A 1 87 ? 22.110 -11.614 -14.585 1.00 59.97 87 PRO A CA 1
ATOM 673 C C . PRO A 1 87 ? 21.064 -11.714 -15.691 1.00 59.97 87 PRO A C 1
ATOM 675 O O . PRO A 1 87 ? 19.945 -12.180 -15.460 1.00 59.97 87 PRO A O 1
ATOM 678 N N . SER A 1 88 ? 21.392 -11.196 -16.874 1.00 58.22 88 SER A N 1
ATOM 679 C CA . SER A 1 88 ? 20.583 -11.435 -18.059 1.00 58.22 88 SER A CA 1
ATOM 680 C C . SER A 1 88 ? 20.429 -12.944 -18.157 1.00 58.22 88 SER A C 1
ATOM 682 O O . SER A 1 88 ? 21.430 -13.641 -18.328 1.00 58.22 88 SER A O 1
ATOM 684 N N . CYS A 1 89 ? 19.207 -13.446 -17.972 1.00 51.78 89 CYS A N 1
ATOM 685 C CA . CYS A 1 89 ? 18.898 -14.834 -18.269 1.00 51.78 89 CYS A CA 1
ATOM 686 C C . CYS A 1 89 ? 19.432 -15.071 -19.687 1.00 51.78 89 CYS A C 1
ATOM 688 O O . CYS A 1 89 ? 19.016 -14.326 -20.583 1.00 51.78 89 CYS A O 1
ATOM 690 N N . PRO A 1 90 ? 20.410 -15.972 -19.896 1.00 52.59 90 PRO A N 1
ATOM 691 C CA . PRO A 1 90 ? 20.853 -16.278 -21.240 1.00 52.59 90 PRO A CA 1
ATOM 692 C C . PRO A 1 90 ? 19.625 -16.859 -21.933 1.00 52.59 90 PRO A C 1
ATOM 694 O O . PRO A 1 90 ? 19.210 -17.977 -21.641 1.00 52.59 90 PRO A O 1
ATOM 697 N N . ALA A 1 91 ? 18.968 -16.046 -22.761 1.00 56.75 91 ALA A N 1
ATOM 698 C CA . ALA A 1 91 ? 17.890 -16.510 -23.609 1.00 56.75 91 ALA A CA 1
ATOM 699 C C . ALA A 1 91 ? 18.481 -17.663 -24.411 1.00 56.75 91 ALA A C 1
ATOM 701 O O . ALA A 1 91 ? 19.460 -17.437 -25.116 1.00 56.75 91 ALA A O 1
ATOM 702 N N . SER A 1 92 ? 17.958 -18.873 -24.206 1.00 55.31 92 SER A N 1
ATOM 703 C CA . SER A 1 92 ? 18.411 -20.134 -24.788 1.00 55.31 92 SER A CA 1
ATOM 704 C C . SER A 1 92 ? 19.015 -19.943 -26.184 1.00 55.31 92 SER A C 1
ATOM 706 O O . SER A 1 92 ? 18.294 -19.910 -27.179 1.00 55.31 92 SER A O 1
ATOM 708 N N . GLN A 1 93 ? 20.343 -19.803 -26.265 1.00 51.97 93 GLN A N 1
ATOM 709 C CA . GLN A 1 93 ? 21.068 -19.707 -27.538 1.00 51.97 93 GLN A CA 1
ATOM 710 C C . GLN A 1 93 ? 21.180 -21.079 -28.230 1.00 51.97 93 GLN A C 1
ATOM 712 O O . GLN A 1 93 ? 21.713 -21.177 -29.332 1.00 51.97 93 GLN A O 1
ATOM 717 N N . ASP A 1 94 ? 20.603 -22.128 -27.639 1.00 50.56 94 ASP A N 1
ATOM 718 C CA . ASP A 1 94 ? 20.689 -23.507 -28.128 1.00 50.56 94 ASP A CA 1
ATOM 719 C C . ASP A 1 94 ? 19.742 -23.834 -29.297 1.00 50.56 94 ASP A C 1
ATOM 721 O O . ASP A 1 94 ? 19.773 -24.943 -29.825 1.00 50.56 94 ASP A O 1
ATOM 725 N N . ALA A 1 95 ? 18.922 -22.889 -29.772 1.00 53.47 95 ALA A N 1
ATOM 726 C CA . ALA A 1 95 ? 17.993 -23.155 -30.877 1.00 53.47 95 ALA A CA 1
ATOM 727 C C . ALA A 1 95 ? 18.587 -22.956 -32.292 1.00 53.47 95 ALA A C 1
ATOM 729 O O . ALA A 1 95 ? 17.911 -23.267 -33.270 1.00 53.47 95 ALA A O 1
ATOM 730 N N . GLN A 1 96 ? 19.828 -22.467 -32.442 1.00 50.09 96 GLN A N 1
ATOM 731 C CA . GLN A 1 96 ? 20.403 -22.133 -33.763 1.00 50.09 96 GLN A CA 1
ATOM 732 C C . GLN A 1 96 ? 21.598 -22.986 -34.227 1.00 50.09 96 GLN A C 1
ATOM 734 O O . GLN A 1 96 ? 22.140 -22.717 -35.296 1.00 50.09 96 GLN A O 1
ATOM 739 N N . GLN A 1 97 ? 21.975 -24.058 -33.516 1.00 48.94 97 GLN A N 1
ATOM 740 C CA . GLN A 1 97 ? 23.054 -24.969 -33.953 1.00 48.94 97 GLN A CA 1
ATOM 741 C C . GLN A 1 97 ? 22.587 -26.288 -34.603 1.00 48.94 97 GLN A C 1
ATOM 743 O O . GLN A 1 97 ? 23.394 -27.185 -34.817 1.00 48.94 97 GLN A O 1
ATOM 748 N N . SER A 1 98 ? 21.314 -26.415 -34.995 1.00 54.28 98 SER A N 1
ATOM 749 C CA . SER A 1 98 ? 20.816 -27.585 -35.745 1.00 54.28 98 SER A CA 1
ATOM 750 C C . SER A 1 98 ? 20.522 -27.252 -37.210 1.00 54.28 98 SER A C 1
ATOM 752 O O . SER A 1 98 ? 19.382 -27.320 -37.657 1.00 54.28 98 SER A O 1
ATOM 754 N N . SER A 1 99 ? 21.543 -26.857 -37.972 1.00 55.41 99 SER A N 1
ATOM 755 C CA . SER A 1 99 ? 21.549 -26.961 -39.442 1.00 55.41 99 SER A CA 1
ATOM 756 C C . SER A 1 99 ? 22.963 -26.775 -39.986 1.00 55.41 99 SER A C 1
ATOM 758 O O . SER A 1 99 ? 23.277 -25.789 -40.643 1.00 55.41 99 SER A O 1
ATOM 760 N N . VAL A 1 100 ? 23.831 -27.754 -39.735 1.00 55.69 100 VAL A N 1
ATOM 761 C CA . VAL A 1 100 ? 24.910 -28.057 -40.682 1.00 55.69 100 VAL A CA 1
ATOM 762 C C . VAL A 1 100 ? 24.649 -29.467 -41.195 1.00 55.69 100 VAL A C 1
ATOM 764 O O . VAL A 1 100 ? 25.116 -30.460 -40.646 1.00 55.69 100 VAL A O 1
ATOM 767 N N . LEU A 1 101 ? 23.813 -29.541 -42.230 1.00 51.25 101 LEU A N 1
ATOM 768 C CA . LEU A 1 101 ? 23.671 -30.716 -43.081 1.00 51.25 101 LEU A CA 1
ATOM 769 C C . LEU A 1 101 ? 25.017 -30.919 -43.796 1.00 51.25 101 LEU A C 1
ATOM 771 O O . LEU A 1 101 ? 25.329 -30.232 -44.766 1.00 51.25 101 LEU A O 1
ATOM 775 N N . LEU A 1 102 ? 25.845 -31.828 -43.281 1.00 63.12 102 LEU A N 1
ATOM 776 C CA . LEU A 1 102 ? 26.997 -32.365 -44.005 1.00 63.12 102 LEU A CA 1
ATOM 777 C C . LEU A 1 102 ? 26.474 -33.147 -45.224 1.00 63.12 102 LEU A C 1
ATOM 779 O O . LEU A 1 102 ? 25.696 -34.084 -45.030 1.00 63.12 102 LEU A O 1
ATOM 783 N N . PRO A 1 103 ? 26.878 -32.835 -46.470 1.00 55.53 103 PRO A N 1
ATOM 784 C CA . PRO A 1 103 ? 26.623 -33.748 -47.572 1.00 55.53 103 PRO A CA 1
ATOM 785 C C . PRO A 1 103 ? 27.475 -35.005 -47.360 1.00 55.53 103 PRO A C 1
ATOM 787 O O . PRO A 1 103 ? 28.704 -34.929 -47.290 1.00 55.53 103 PRO A O 1
ATOM 790 N N . LEU A 1 104 ? 26.813 -36.163 -47.250 1.00 54.69 104 LEU A N 1
ATOM 791 C CA . LEU A 1 104 ? 27.449 -37.476 -47.336 1.00 54.69 104 LEU A CA 1
ATOM 792 C C . LEU A 1 104 ? 28.286 -37.516 -48.623 1.00 54.69 104 LEU A C 1
ATOM 794 O O . LEU A 1 104 ? 27.742 -37.545 -49.728 1.00 54.69 104 LEU A O 1
ATOM 798 N N . ARG A 1 105 ? 29.615 -37.513 -48.497 1.00 51.59 105 ARG A N 1
ATOM 799 C CA . ARG A 1 105 ? 30.493 -37.872 -49.610 1.00 51.59 105 ARG A CA 1
ATOM 800 C C . ARG A 1 105 ? 30.356 -39.372 -49.840 1.00 51.59 105 ARG A C 1
ATOM 802 O O . ARG A 1 105 ? 30.811 -40.163 -49.020 1.00 51.59 105 ARG A O 1
ATOM 809 N N . ALA A 1 106 ? 29.719 -39.734 -50.950 1.00 52.62 106 ALA A N 1
ATOM 810 C CA . ALA A 1 106 ? 29.777 -41.078 -51.498 1.00 52.62 106 ALA A CA 1
ATOM 811 C C . ALA A 1 106 ? 31.236 -41.400 -51.853 1.00 52.62 106 ALA A C 1
ATOM 813 O O . ALA A 1 106 ? 31.871 -40.696 -52.638 1.00 52.62 106 ALA A O 1
ATOM 814 N N . THR A 1 107 ? 31.761 -42.433 -51.209 1.00 54.31 107 THR A N 1
ATOM 815 C CA . THR A 1 107 ? 32.994 -43.124 -51.568 1.00 54.31 107 THR A CA 1
ATOM 816 C C . THR A 1 107 ? 32.817 -43.815 -52.921 1.00 54.31 107 THR A C 1
ATOM 818 O O . THR A 1 107 ? 31.824 -44.513 -53.129 1.00 54.31 107 THR A O 1
ATOM 821 N N . ALA A 1 108 ? 33.787 -43.625 -53.814 1.00 58.38 108 ALA A N 1
ATOM 822 C CA . ALA A 1 108 ? 34.030 -44.447 -54.996 1.00 58.38 108 ALA A CA 1
ATOM 823 C C . ALA A 1 108 ? 35.491 -44.900 -54.961 1.00 58.38 108 ALA A C 1
ATOM 825 O O . ALA A 1 108 ? 36.330 -44.074 -54.524 1.00 58.38 108 ALA A O 1
#

Secondary structure (DSSP, 8-state):
--------------SS-----HHHHHHHHHHHHHHHTT--HHHHHHHHT--HHHHHHHHH-GGGS-HHHHHHHHHTSS------PPP-----GGGS------------

Radius of gyration: 23.79 Å; Cα contacts (8 Å, |Δi|>4): 58; chains: 1; bounding box: 42×69×67 Å

Sequence (108 aa):
MSTRIGQAISRTRSDSGYRLVLPDEIGRALRAHRRLLGLSRDEYAARRGWSTAWVVALETNAGQLTLVEVMAALESTPFRLYLGSAPSCPASQDAQQSSVLLPLRATA

Nearest PDB structures (foldseek):
  7ab4-assembly1_A  TM=7.049E-01  e=5.078E-03  Escherichia coli O127:H6 str. E2348/69
  5k98-assembly1_P  TM=6.426E-01  e=5.078E-03  Escherichia coli MP020980.2
  8ezt-assembly1_D-2  TM=6.837E-01  e=1.144E-02  Legionella pneumophila
  2wiu-assembly1_B  TM=6.692E-01  e=1.217E-02  Escherichia coli
  3dnv-assembly1_B  TM=6.410E-01  e=1.217E-02  Escherichia coli K-12

Solvent-accessible surface area (backbone atoms only — not comparable to full-atom values): 7306 Å² total; per-residue (Å²): 139,83,87,80,84,78,85,85,84,83,82,80,86,56,88,78,82,76,79,78,51,70,35,60,53,51,10,46,51,53,49,49,53,38,54,75,70,71,43,54,64,58,58,48,12,58,78,67,78,46,53,45,69,56,50,50,39,42,46,75,46,33,73,82,52,53,72,68,58,53,50,63,68,32,66,90,45,99,60,79,92,80,92,75,85,72,76,75,74,77,70,76,74,78,80,75,77,86,77,79,83,74,78,82,77,81,85,128

Foldseek 3Di:
DDDDDDDDDDPDDDDPDDPDDPLQVQLVQLVVQCVVVVHDLCRVQVVVVHDSVVNCCRNPPSVVPDPVSSCVSCVPDPDDDDDDDDPPPPPPPPPPPPDPPDPPPDDD

Mean predicted aligned error: 14.46 Å

pLDDT: mean 74.74, std 20.51, range [35.66, 97.5]